Protein AF-A0A183U6M4-F1 (afdb_monomer_lite)

Radius of gyration: 23.02 Å; chains: 1; bounding box: 54×36×54 Å

Sequence (114 aa):
MDELFPDWKNMNSPVYQKVTSESLALLTTTGRIPMPAMPGNPLYNHGNYIVRLGHLTKWLGERAEELGVEIYPGYAGQEVLYNSDGSVAGVATNDVGVARDGAPKVPIAFMLWG

InterPro domains:
  IPR036188 FAD/NAD(P)-binding domain superfamily [G3DSA:3.50.50.60] (1-109)
  IPR036188 FAD/NAD(P)-binding domain superfamily [SSF51905] (2-107)
  IPR040156 Electron transfer flavoprotein-ubiquinone oxidoreductase [PTHR10617] (1-105)

Secondary structure (DSSP, 8-state):
-TTT-TTTTTTT-S--EE-----EEEEETTEEEEE---TT-TT--TT-EE--HHHHHHHHHHHHHHTT----TT--EEEEEE-TTS-EEEEEEPPEEE-TTSPEEEEEE-----

pLDDT: mean 86.96, std 14.72, range [37.09, 97.62]

Structure (mmCIF, N/CA/C/O backbone):
data_AF-A0A183U6M4-F1
#
_entry.id   AF-A0A183U6M4-F1
#
loop_
_atom_site.group_PDB
_atom_site.id
_atom_site.type_symbol
_atom_site.label_atom_id
_atom_site.label_alt_id
_atom_site.label_comp_id
_atom_site.label_asym_id
_atom_site.label_entity_id
_atom_site.label_seq_id
_atom_site.pdbx_PDB_ins_code
_atom_site.Cartn_x
_atom_site.Cartn_y
_atom_site.Cartn_z
_atom_site.occupancy
_atom_site.B_iso_or_equiv
_atom_site.auth_seq_id
_atom_site.auth_c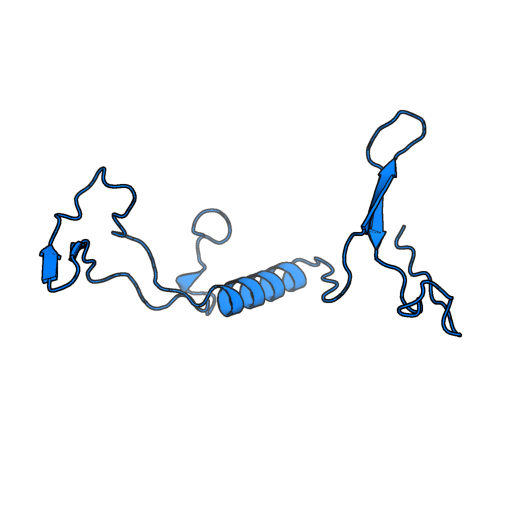omp_id
_atom_site.auth_asym_id
_atom_site.auth_atom_id
_atom_site.pdbx_PDB_model_num
ATOM 1 N N . MET A 1 1 ? -4.533 -5.709 -8.639 1.00 89.38 1 MET A N 1
ATOM 2 C CA . MET A 1 1 ? -5.228 -4.462 -9.023 1.00 89.38 1 MET A CA 1
ATOM 3 C C . MET A 1 1 ? -6.383 -4.758 -9.957 1.00 89.38 1 MET A C 1
ATOM 5 O O . MET A 1 1 ? -7.490 -4.355 -9.641 1.00 89.38 1 MET A O 1
ATOM 9 N N . ASP A 1 2 ? -6.140 -5.506 -11.037 1.00 94.38 2 ASP A N 1
ATOM 10 C CA . ASP A 1 2 ? -7.171 -5.862 -12.024 1.00 94.38 2 ASP A CA 1
ATOM 11 C C . ASP A 1 2 ? -8.401 -6.570 -11.424 1.00 94.38 2 ASP A C 1
ATOM 13 O O . ASP A 1 2 ? -9.492 -6.422 -11.949 1.00 94.38 2 ASP A O 1
ATOM 17 N N . GLU A 1 3 ? -8.251 -7.299 -10.314 1.00 96.38 3 GLU A N 1
ATOM 18 C CA . GLU A 1 3 ? -9.378 -7.921 -9.602 1.00 96.38 3 GLU A CA 1
ATOM 19 C C . GLU A 1 3 ? -10.244 -6.904 -8.837 1.00 96.38 3 GLU A C 1
ATOM 21 O O . GLU A 1 3 ? -11.464 -6.926 -8.947 1.00 96.38 3 GLU A O 1
ATOM 26 N N . LEU A 1 4 ? -9.616 -5.997 -8.078 1.00 95.12 4 LEU A N 1
ATOM 27 C CA . LEU A 1 4 ? -10.324 -5.039 -7.224 1.00 95.12 4 LEU A CA 1
ATOM 28 C C . LEU A 1 4 ? -10.923 -3.876 -8.029 1.00 95.12 4 LEU A C 1
ATOM 30 O O . LEU A 1 4 ? -12.041 -3.447 -7.769 1.00 95.12 4 LEU A O 1
ATOM 34 N N . PHE A 1 5 ? -10.174 -3.370 -9.010 1.00 95.25 5 PHE A N 1
ATOM 35 C CA . PHE A 1 5 ? -10.583 -2.265 -9.875 1.00 95.25 5 PHE A CA 1
ATOM 36 C C . PHE A 1 5 ? -10.203 -2.582 -11.323 1.00 95.25 5 PHE A C 1
ATOM 38 O O . PHE A 1 5 ? -9.177 -2.093 -11.781 1.00 95.25 5 PHE A O 1
ATOM 45 N N . PRO A 1 6 ? -10.995 -3.362 -12.074 1.00 95.75 6 PRO A N 1
ATOM 46 C CA . PRO A 1 6 ? -10.636 -3.783 -13.433 1.00 95.75 6 PRO A CA 1
ATOM 47 C C . PRO A 1 6 ? -10.287 -2.635 -14.395 1.00 95.75 6 PRO A C 1
ATOM 49 O O . PRO A 1 6 ? -9.446 -2.801 -15.276 1.00 95.75 6 PRO A O 1
ATOM 52 N N . ASP A 1 7 ? -10.883 -1.456 -14.195 1.00 95.50 7 ASP A N 1
ATOM 53 C CA . ASP A 1 7 ? -10.700 -0.274 -15.046 1.00 95.50 7 ASP A CA 1
ATOM 54 C C . ASP A 1 7 ? -9.709 0.766 -14.481 1.00 95.50 7 ASP A C 1
ATOM 56 O O . ASP A 1 7 ? -9.672 1.920 -14.905 1.00 95.50 7 ASP A O 1
ATOM 60 N N . TRP A 1 8 ? -8.855 0.376 -13.528 1.00 95.25 8 TRP A N 1
ATOM 61 C CA . TRP A 1 8 ? -7.939 1.282 -12.814 1.00 95.25 8 TRP A CA 1
ATOM 62 C C . TRP A 1 8 ? -7.075 2.177 -13.725 1.00 95.25 8 TRP A C 1
ATOM 64 O O . TRP A 1 8 ? -6.676 3.277 -13.333 1.00 95.25 8 TRP A O 1
ATOM 74 N N . LYS A 1 9 ? -6.790 1.735 -14.955 1.00 94.00 9 LYS A N 1
ATOM 75 C CA . LYS A 1 9 ? -6.009 2.485 -15.954 1.00 94.00 9 LYS A CA 1
ATOM 76 C C . LYS A 1 9 ? -6.721 3.748 -16.445 1.00 94.00 9 LYS A C 1
ATOM 78 O O . LYS A 1 9 ? -6.044 4.726 -16.745 1.00 94.00 9 LYS A O 1
ATOM 83 N N . ASN A 1 10 ? -8.053 3.744 -16.487 1.00 95.38 10 ASN A N 1
ATOM 84 C CA . ASN A 1 10 ? -8.869 4.885 -16.915 1.00 95.38 10 ASN A CA 1
ATOM 85 C C . ASN A 1 10 ? -9.344 5.751 -15.737 1.00 95.38 10 ASN A C 1
ATOM 87 O O . ASN A 1 10 ? -9.844 6.854 -15.933 1.00 95.38 10 ASN A O 1
ATOM 91 N N . MET A 1 11 ? -9.122 5.300 -14.501 1.00 94.69 11 MET A N 1
ATOM 92 C CA . MET A 1 11 ? -9.538 5.980 -13.268 1.00 94.69 11 MET A CA 1
ATOM 93 C C . MET A 1 11 ? -8.487 6.967 -12.726 1.00 94.69 11 MET A C 1
ATOM 95 O O . MET A 1 11 ? -8.416 7.208 -11.520 1.00 94.69 11 MET A O 1
ATOM 99 N N . ASN A 1 12 ? -7.622 7.502 -13.597 1.00 94.06 12 ASN A N 1
ATOM 100 C CA . ASN A 1 12 ? -6.527 8.409 -13.223 1.00 94.06 12 ASN A CA 1
ATOM 101 C C . ASN A 1 12 ? -5.659 7.866 -12.061 1.00 94.06 12 ASN A C 1
ATOM 103 O O . ASN A 1 12 ? -5.278 8.595 -11.143 1.00 94.06 12 ASN A O 1
ATOM 107 N N . SER A 1 13 ? -5.405 6.553 -12.051 1.00 96.12 13 SER A N 1
ATOM 108 C CA . SER A 1 13 ? -4.581 5.929 -11.013 1.00 96.12 13 SER A CA 1
ATOM 109 C C . SER A 1 13 ? -3.113 6.359 -11.119 1.00 96.12 13 SER A C 1
ATOM 111 O O . SER A 1 13 ? -2.615 6.594 -12.220 1.00 96.12 13 SER A O 1
ATOM 113 N N . PRO A 1 14 ? -2.355 6.386 -10.007 1.00 96.69 14 PRO A N 1
ATOM 114 C CA . PRO A 1 14 ? -0.946 6.780 -10.009 1.00 96.69 14 PRO A CA 1
ATOM 115 C C . PRO A 1 14 ? 0.005 5.701 -10.576 1.00 96.69 14 PRO A C 1
ATOM 117 O O . PRO A 1 14 ? 1.198 5.699 -10.258 1.00 96.69 14 PRO A O 1
ATOM 120 N N . VAL A 1 15 ? -0.495 4.761 -11.384 1.00 96.44 15 VAL A N 1
ATOM 121 C CA . VAL A 1 15 ? 0.250 3.610 -11.915 1.00 96.44 15 VAL A CA 1
ATOM 122 C C . VAL A 1 15 ? 0.480 3.786 -13.416 1.00 96.44 15 VAL A C 1
ATOM 124 O O . VAL A 1 15 ? -0.324 3.377 -14.246 1.00 96.44 15 VAL A O 1
ATOM 127 N N . TYR A 1 16 ? 1.614 4.391 -13.771 1.00 94.19 16 TYR A N 1
ATOM 128 C CA . TYR A 1 16 ? 1.909 4.767 -15.161 1.00 94.19 16 TYR A CA 1
ATOM 129 C C . TYR A 1 16 ? 3.046 3.953 -15.790 1.00 94.19 16 TYR A C 1
ATOM 131 O O . TYR A 1 16 ? 2.998 3.607 -16.969 1.00 94.19 16 TYR A O 1
ATOM 139 N N . GLN A 1 17 ? 4.087 3.632 -15.015 1.00 96.00 17 GLN A N 1
ATOM 140 C CA . GLN A 1 17 ? 5.322 3.077 -15.561 1.00 96.00 17 GLN A CA 1
ATOM 141 C C . GLN A 1 17 ? 5.288 1.550 -15.576 1.00 96.00 17 GLN A C 1
ATOM 143 O O . GLN A 1 17 ? 5.559 0.903 -14.565 1.00 96.00 17 GLN A O 1
ATOM 148 N N . LYS A 1 18 ? 5.010 0.958 -16.740 1.00 96.25 18 LYS A N 1
ATOM 149 C CA . LYS A 1 18 ? 5.202 -0.483 -16.942 1.00 96.25 18 LYS A CA 1
ATOM 150 C C . LYS A 1 18 ? 6.697 -0.816 -16.931 1.00 96.25 18 LYS A C 1
ATOM 152 O O . LYS A 1 18 ? 7.500 -0.051 -17.470 1.00 96.25 18 LYS A O 1
ATOM 157 N N . VAL A 1 19 ? 7.076 -1.945 -16.336 1.00 96.12 19 VAL A N 1
ATOM 158 C CA . VAL A 1 19 ? 8.458 -2.444 -16.393 1.00 96.12 19 VAL A CA 1
ATOM 159 C C . VAL A 1 19 ? 8.808 -2.755 -17.851 1.00 96.12 19 VAL A C 1
ATOM 161 O O . VAL A 1 19 ? 8.160 -3.584 -18.490 1.00 96.12 19 VAL A O 1
ATOM 164 N N . THR A 1 20 ? 9.809 -2.059 -18.392 1.00 94.38 20 THR A N 1
ATOM 165 C CA . THR A 1 20 ? 10.301 -2.246 -19.770 1.00 94.38 20 THR A CA 1
ATOM 166 C C . THR A 1 20 ? 11.521 -3.155 -19.831 1.00 94.38 20 THR A C 1
ATOM 168 O O . THR A 1 20 ? 11.723 -3.862 -20.814 1.00 94.38 20 THR A O 1
ATOM 171 N N . SER A 1 21 ? 12.330 -3.146 -18.777 1.00 91.38 21 SER A N 1
ATOM 172 C CA . SER A 1 21 ? 13.525 -3.966 -18.640 1.00 91.38 21 SER A CA 1
ATOM 173 C C . SER A 1 21 ? 13.792 -4.253 -17.174 1.00 91.38 21 SER A C 1
ATOM 175 O O . SER A 1 21 ? 13.513 -3.418 -16.312 1.00 91.38 21 SER A O 1
ATOM 177 N N . GLU A 1 22 ? 14.420 -5.387 -16.912 1.00 91.69 22 GLU A N 1
ATOM 178 C CA . GLU A 1 22 ? 14.879 -5.790 -15.591 1.00 91.69 22 GLU A CA 1
ATOM 179 C C . GLU A 1 22 ? 16.300 -6.345 -15.681 1.00 91.69 22 GLU A C 1
ATOM 181 O O . GLU A 1 22 ? 16.757 -6.776 -16.741 1.00 91.69 22 GLU A O 1
ATOM 186 N N . SER A 1 23 ? 17.028 -6.302 -14.569 1.00 91.31 23 SER A N 1
ATOM 187 C CA . SER A 1 23 ? 18.389 -6.817 -14.509 1.00 91.31 23 SER A CA 1
ATOM 188 C C . SER A 1 23 ? 18.665 -7.387 -13.133 1.00 91.31 23 SER A C 1
ATOM 190 O O . SER A 1 23 ? 18.541 -6.691 -12.127 1.00 91.31 23 SER A O 1
ATOM 192 N N . LEU A 1 24 ? 19.084 -8.646 -13.111 1.00 93.06 24 LEU A N 1
ATOM 193 C CA . LEU A 1 24 ? 19.537 -9.325 -11.913 1.00 93.06 24 LEU A CA 1
ATOM 194 C C . LEU A 1 24 ? 21.061 -9.448 -11.959 1.00 93.06 24 LEU A C 1
ATOM 196 O O . LEU A 1 24 ? 21.644 -9.656 -13.023 1.00 93.06 24 LEU A O 1
ATOM 200 N N . ALA A 1 25 ? 21.729 -9.294 -10.821 1.00 94.06 25 ALA A N 1
ATOM 201 C CA . ALA A 1 25 ? 23.169 -9.487 -10.742 1.00 94.06 25 ALA A CA 1
ATOM 202 C C . ALA A 1 25 ? 23.602 -9.928 -9.347 1.00 94.06 25 ALA A C 1
ATOM 204 O O . ALA A 1 25 ? 23.022 -9.506 -8.348 1.00 94.06 25 ALA A O 1
ATOM 205 N N . LEU A 1 26 ? 24.655 -10.740 -9.299 1.00 94.56 26 LEU A N 1
ATOM 206 C CA . LEU A 1 26 ? 25.415 -11.008 -8.088 1.00 94.56 26 LEU A CA 1
ATOM 207 C C . LEU A 1 26 ? 26.520 -9.955 -7.970 1.00 94.56 26 LEU A C 1
ATOM 209 O O . LEU A 1 26 ? 27.278 -9.729 -8.916 1.00 94.56 26 LEU A O 1
ATOM 213 N N . LEU A 1 27 ? 26.600 -9.301 -6.816 1.00 97.31 27 LEU A N 1
ATOM 214 C CA . LEU A 1 27 ? 27.618 -8.291 -6.542 1.00 97.31 27 LEU A CA 1
ATOM 215 C C . LEU A 1 27 ? 28.797 -8.929 -5.802 1.00 97.31 27 LEU A C 1
ATOM 217 O O . LEU A 1 27 ? 28.601 -9.708 -4.871 1.00 97.31 27 LEU A O 1
ATOM 221 N N . THR A 1 28 ? 30.015 -8.590 -6.213 1.00 96.81 28 THR A N 1
ATOM 222 C CA . THR A 1 28 ? 31.254 -8.895 -5.483 1.00 96.81 28 THR A CA 1
ATOM 223 C C . THR A 1 28 ? 31.869 -7.589 -4.986 1.00 96.81 28 THR A C 1
ATOM 225 O O . THR A 1 28 ? 31.438 -6.509 -5.386 1.00 96.81 28 THR A O 1
ATOM 228 N N . THR A 1 29 ? 32.899 -7.657 -4.139 1.00 97.00 29 THR A N 1
ATOM 229 C CA . THR A 1 29 ? 33.568 -6.462 -3.591 1.00 97.00 29 THR A CA 1
ATOM 230 C C . THR A 1 29 ? 34.000 -5.462 -4.668 1.00 97.00 29 THR A C 1
ATOM 232 O O . THR A 1 29 ? 34.005 -4.260 -4.426 1.00 97.00 29 THR A O 1
ATOM 235 N N . THR A 1 30 ? 34.360 -5.948 -5.856 1.00 97.00 30 THR A N 1
ATOM 236 C CA . THR A 1 30 ? 34.896 -5.124 -6.948 1.00 97.00 30 THR A CA 1
ATOM 237 C C . THR A 1 30 ? 34.115 -5.252 -8.253 1.00 97.00 30 THR A C 1
ATOM 239 O O . THR A 1 30 ? 34.525 -4.677 -9.259 1.00 97.00 30 THR A O 1
ATOM 242 N N . GLY A 1 31 ? 33.009 -6.002 -8.285 1.00 96.44 31 GLY A N 1
ATOM 243 C CA . GLY A 1 31 ? 32.396 -6.398 -9.548 1.00 96.44 31 GLY A CA 1
ATOM 244 C C . GLY A 1 31 ? 30.907 -6.711 -9.496 1.00 96.44 31 GLY A C 1
ATOM 245 O O . GLY A 1 31 ? 30.259 -6.733 -8.451 1.00 96.44 31 GLY A O 1
ATOM 246 N N . ARG A 1 32 ? 30.368 -6.956 -10.693 1.00 97.44 32 ARG A N 1
ATOM 247 C CA . ARG A 1 32 ? 28.961 -7.267 -10.942 1.00 97.44 32 ARG A CA 1
ATOM 248 C C . ARG A 1 32 ? 28.873 -8.393 -11.963 1.00 97.44 32 ARG A C 1
ATOM 250 O O . ARG A 1 32 ? 29.269 -8.215 -13.111 1.00 97.44 32 ARG A O 1
ATOM 257 N N . ILE A 1 33 ? 28.325 -9.528 -11.552 1.00 96.75 33 ILE A N 1
ATOM 258 C CA . ILE A 1 33 ? 28.098 -10.689 -12.412 1.00 96.75 33 ILE A CA 1
ATOM 259 C C . ILE A 1 33 ? 26.611 -10.691 -12.794 1.00 96.75 33 ILE A C 1
ATOM 261 O O . ILE A 1 33 ? 25.774 -10.908 -11.915 1.00 96.75 33 ILE A O 1
ATOM 265 N N . PRO A 1 34 ? 26.241 -10.399 -14.056 1.00 94.62 34 PRO A N 1
ATOM 266 C CA . PRO A 1 34 ? 24.845 -10.409 -14.480 1.00 94.62 34 PRO A CA 1
ATOM 267 C C . PRO A 1 34 ? 24.271 -11.827 -14.407 1.00 94.62 34 PRO A C 1
ATOM 269 O O . PRO A 1 34 ? 24.935 -12.799 -14.760 1.00 94.62 34 PRO A O 1
ATOM 272 N N . MET A 1 35 ? 23.024 -11.933 -13.962 1.00 92.44 35 MET A N 1
ATOM 273 C CA . MET A 1 35 ? 22.273 -13.182 -13.888 1.00 92.44 35 MET A CA 1
ATOM 274 C C . MET A 1 35 ? 21.023 -13.088 -14.769 1.00 92.44 35 MET A C 1
ATOM 276 O O . MET A 1 35 ? 20.430 -12.010 -14.879 1.00 92.44 35 MET A O 1
ATOM 280 N N . PRO A 1 36 ? 20.599 -14.194 -15.401 1.00 87.94 36 PRO A N 1
ATOM 281 C CA . PRO A 1 36 ? 19.419 -14.188 -16.251 1.00 87.94 36 PRO A CA 1
ATOM 282 C C . PRO A 1 36 ? 18.141 -14.022 -15.411 1.00 87.94 36 PRO A C 1
ATOM 284 O O . PRO A 1 36 ? 17.895 -14.768 -14.461 1.00 87.94 36 PRO A O 1
ATOM 287 N N . ALA A 1 37 ? 17.303 -13.055 -15.788 1.00 88.25 37 ALA A N 1
ATOM 288 C CA . ALA A 1 37 ? 15.936 -12.929 -15.295 1.00 88.25 37 ALA A CA 1
ATOM 289 C C . ALA A 1 37 ? 14.998 -13.633 -16.286 1.00 88.25 37 ALA A C 1
ATOM 291 O O . ALA A 1 37 ? 14.757 -13.136 -17.385 1.00 88.25 37 ALA A O 1
ATOM 292 N N . MET A 1 38 ? 14.541 -14.833 -15.930 1.00 89.44 38 MET A N 1
ATOM 293 C CA . MET A 1 38 ? 13.718 -15.692 -16.788 1.00 89.44 38 MET A CA 1
ATOM 294 C C . MET A 1 38 ? 12.409 -16.070 -16.091 1.00 89.44 38 MET A C 1
ATOM 296 O O . MET A 1 38 ? 12.362 -16.056 -14.857 1.00 89.44 38 MET A O 1
ATOM 300 N N . PRO A 1 39 ? 11.371 -16.472 -16.850 1.00 88.50 39 PRO A N 1
ATOM 301 C CA . PRO A 1 39 ? 10.168 -17.066 -16.277 1.00 88.50 39 PRO A CA 1
ATOM 302 C C . PRO A 1 39 ? 10.514 -18.199 -15.299 1.00 88.50 39 PRO A C 1
ATOM 304 O O . PRO A 1 39 ? 11.323 -19.071 -15.612 1.00 88.50 39 PRO A O 1
ATOM 307 N N . GLY A 1 40 ? 9.925 -18.162 -14.102 1.00 85.94 40 GLY A N 1
ATOM 308 C CA . GLY A 1 40 ? 10.244 -19.073 -12.994 1.00 85.94 40 GLY A CA 1
ATOM 309 C C . GLY A 1 40 ? 11.228 -18.504 -11.963 1.00 85.94 40 GLY A C 1
ATOM 310 O O . GLY A 1 40 ? 11.316 -19.032 -10.858 1.00 85.94 40 GLY A O 1
ATOM 311 N N . ASN A 1 41 ? 11.923 -17.401 -12.264 1.00 87.50 41 ASN A N 1
ATOM 312 C CA . ASN A 1 41 ? 12.663 -16.629 -11.265 1.00 87.50 41 ASN A CA 1
ATOM 313 C C . ASN A 1 41 ? 11.676 -15.747 -10.464 1.00 87.50 41 ASN A C 1
ATOM 315 O O . ASN A 1 41 ? 10.931 -14.989 -11.084 1.00 87.50 41 ASN A O 1
ATOM 319 N N . PRO A 1 42 ? 11.665 -15.778 -9.117 1.00 88.50 42 PRO A N 1
ATOM 320 C CA . PRO A 1 42 ? 10.758 -14.951 -8.308 1.00 88.50 42 PRO A CA 1
ATOM 321 C C . PRO A 1 42 ? 11.011 -13.441 -8.443 1.00 88.50 42 PRO A C 1
ATOM 323 O O . PRO A 1 42 ? 10.170 -12.639 -8.053 1.00 88.50 42 PRO A O 1
ATOM 326 N N . LEU A 1 43 ? 12.163 -13.048 -8.989 1.00 90.62 43 LEU A N 1
ATOM 327 C CA . LEU A 1 43 ? 12.516 -11.658 -9.273 1.00 90.62 43 LEU A CA 1
ATOM 328 C C . LEU A 1 43 ? 12.154 -11.236 -10.704 1.00 90.62 43 LEU A C 1
ATOM 330 O O . LEU A 1 43 ? 12.499 -10.124 -11.099 1.00 90.62 43 LEU A O 1
ATOM 334 N N . TYR A 1 44 ? 11.474 -12.100 -11.466 1.00 91.81 44 TYR A N 1
ATOM 335 C CA . TYR A 1 44 ? 10.993 -11.794 -12.808 1.00 91.81 44 TYR A CA 1
ATOM 336 C C . TYR A 1 44 ? 9.813 -10.818 -12.746 1.00 91.81 44 TYR A C 1
ATOM 338 O O . TYR A 1 44 ? 8.756 -11.143 -12.205 1.00 91.81 44 TYR A O 1
ATOM 346 N N . ASN A 1 45 ? 9.987 -9.612 -13.287 1.00 93.38 45 ASN A N 1
ATOM 347 C CA . ASN A 1 45 ? 9.040 -8.496 -13.158 1.00 93.38 45 ASN A CA 1
ATOM 348 C C . ASN A 1 45 ? 8.229 -8.215 -14.431 1.00 93.38 45 ASN A C 1
ATOM 350 O O . ASN A 1 45 ? 7.583 -7.168 -14.553 1.00 93.38 45 ASN A O 1
ATOM 354 N N . HIS A 1 46 ? 8.235 -9.133 -15.393 1.00 90.69 46 HIS A N 1
ATOM 355 C CA . HIS A 1 46 ? 7.455 -8.981 -16.611 1.00 90.69 46 HIS A CA 1
ATOM 356 C C . HIS A 1 46 ? 5.956 -8.834 -16.314 1.00 90.69 46 HIS A C 1
ATOM 358 O O . HIS A 1 46 ? 5.358 -9.651 -15.621 1.00 90.69 46 HIS A O 1
ATOM 364 N N . GLY A 1 47 ? 5.342 -7.785 -16.864 1.00 90.31 47 GLY A N 1
ATOM 365 C CA . GLY A 1 47 ? 3.929 -7.469 -16.633 1.00 90.31 47 GLY A CA 1
ATOM 366 C C . GLY A 1 47 ? 3.662 -6.569 -15.422 1.00 90.31 47 GLY A C 1
ATOM 367 O O . GLY A 1 47 ? 2.562 -6.028 -15.330 1.00 90.31 47 GLY A O 1
ATOM 368 N N . ASN A 1 48 ? 4.661 -6.324 -14.567 1.00 94.88 48 ASN A N 1
ATOM 369 C CA . ASN A 1 48 ? 4.526 -5.453 -13.401 1.00 94.88 48 ASN A CA 1
ATOM 370 C C . ASN A 1 48 ? 4.689 -3.964 -13.747 1.00 94.88 48 ASN A C 1
ATOM 372 O O . ASN A 1 48 ? 5.104 -3.570 -14.844 1.00 94.88 48 ASN A O 1
ATOM 376 N N . TYR A 1 49 ? 4.379 -3.129 -12.756 1.00 96.25 49 TYR A N 1
ATOM 377 C CA . TYR A 1 49 ? 4.517 -1.680 -12.806 1.00 96.25 49 TYR A CA 1
ATOM 378 C C . TYR A 1 49 ? 5.456 -1.187 -11.708 1.00 96.25 49 TYR A C 1
ATOM 380 O O . TYR A 1 49 ? 5.458 -1.700 -10.590 1.00 96.25 49 TYR A O 1
ATOM 388 N N . ILE A 1 50 ? 6.221 -0.148 -12.023 1.00 96.56 50 ILE A N 1
ATOM 389 C CA . ILE A 1 50 ? 7.007 0.607 -11.051 1.00 96.56 50 ILE A CA 1
ATOM 390 C C . ILE A 1 50 ? 6.086 1.676 -10.465 1.00 96.56 50 ILE A C 1
ATOM 392 O O . ILE A 1 50 ? 5.560 2.518 -11.195 1.00 96.56 50 ILE A O 1
ATOM 396 N N . VAL A 1 51 ? 5.887 1.646 -9.147 1.00 97.06 51 VAL A N 1
ATOM 397 C CA . VAL A 1 51 ? 4.935 2.530 -8.461 1.00 97.06 51 VAL A CA 1
ATOM 398 C C . VAL A 1 51 ? 5.539 3.180 -7.226 1.00 97.06 51 VAL A C 1
ATOM 400 O O . VAL A 1 51 ? 6.411 2.622 -6.560 1.00 97.06 51 VAL A O 1
ATOM 403 N N . ARG A 1 52 ? 5.017 4.356 -6.871 1.00 97.31 52 ARG A N 1
ATOM 404 C CA . ARG A 1 52 ? 5.178 4.918 -5.528 1.00 97.31 52 ARG A CA 1
ATOM 405 C C . ARG A 1 52 ? 4.065 4.365 -4.652 1.00 97.31 52 ARG A C 1
ATOM 407 O O . ARG A 1 52 ? 2.933 4.834 -4.753 1.00 97.31 52 ARG A O 1
ATOM 414 N N . LEU A 1 53 ? 4.385 3.394 -3.796 1.00 97.31 53 LEU A N 1
ATOM 415 C CA . LEU A 1 53 ? 3.370 2.707 -2.992 1.00 97.31 53 LEU A CA 1
ATOM 416 C C . LEU A 1 53 ? 2.529 3.685 -2.160 1.00 97.31 53 LEU A C 1
ATOM 418 O O . LEU A 1 53 ? 1.316 3.578 -2.183 1.00 97.31 53 LEU A O 1
ATOM 422 N N . GLY A 1 54 ? 3.142 4.699 -1.538 1.00 97.38 54 GLY A N 1
ATOM 423 C CA . GLY A 1 54 ? 2.404 5.713 -0.772 1.00 97.38 54 GLY A CA 1
ATOM 424 C C . GLY A 1 54 ? 1.398 6.534 -1.595 1.00 97.38 54 GLY A C 1
ATOM 425 O O . GLY A 1 54 ? 0.347 6.913 -1.090 1.00 97.38 54 GLY A O 1
ATOM 426 N N . HIS A 1 55 ? 1.683 6.795 -2.877 1.00 97.44 55 HIS A N 1
ATOM 427 C CA . HIS A 1 55 ? 0.718 7.467 -3.757 1.00 97.44 55 HIS A CA 1
ATOM 428 C C . HIS A 1 55 ? -0.426 6.519 -4.126 1.00 97.44 55 HIS A C 1
ATOM 430 O O . HIS A 1 55 ? -1.580 6.935 -4.159 1.00 97.44 55 HIS A O 1
ATOM 436 N N . LEU A 1 56 ? -0.106 5.247 -4.385 1.00 97.62 56 LEU A N 1
ATOM 437 C CA . LEU A 1 56 ? -1.103 4.224 -4.681 1.00 97.62 56 LEU A CA 1
ATOM 438 C C . LEU A 1 56 ? -2.022 3.968 -3.481 1.00 97.62 56 LEU A C 1
ATOM 440 O O . LEU A 1 56 ? -3.232 3.927 -3.660 1.00 97.62 56 LEU A O 1
ATOM 444 N N . THR A 1 57 ? -1.486 3.849 -2.264 1.00 97.06 57 THR A N 1
ATOM 445 C CA . THR A 1 57 ? -2.296 3.653 -1.050 1.00 97.06 57 THR A CA 1
ATOM 446 C C . THR A 1 57 ? -3.177 4.858 -0.755 1.00 97.06 57 THR A C 1
ATOM 448 O O . THR A 1 57 ? -4.330 4.670 -0.383 1.00 97.06 57 THR A O 1
ATOM 451 N N . LYS A 1 58 ? -2.686 6.085 -0.980 1.00 97.00 58 LYS A N 1
ATOM 452 C CA . LYS A 1 58 ? -3.520 7.291 -0.889 1.00 97.00 58 LYS A CA 1
ATOM 453 C C . LYS A 1 58 ? -4.687 7.239 -1.879 1.00 97.00 58 LYS A C 1
ATOM 455 O O . LYS A 1 58 ? -5.827 7.418 -1.476 1.00 97.00 58 LYS A O 1
ATOM 460 N N . TRP A 1 59 ? -4.406 6.945 -3.148 1.00 97.38 59 TRP A N 1
ATOM 461 C CA . TRP A 1 59 ? -5.435 6.834 -4.186 1.00 97.38 59 TRP A CA 1
ATOM 462 C C . TRP A 1 59 ? -6.451 5.722 -3.880 1.00 97.38 59 TRP A C 1
ATOM 464 O O . TRP A 1 59 ? -7.639 5.892 -4.127 1.00 97.38 59 TRP A O 1
ATOM 474 N N . LEU A 1 60 ? -6.012 4.595 -3.306 1.00 97.50 60 LEU A N 1
ATOM 475 C CA . LEU A 1 60 ? -6.912 3.532 -2.842 1.00 97.50 60 LEU A CA 1
ATOM 476 C C . LEU A 1 60 ? -7.803 3.996 -1.681 1.00 97.50 60 LEU A C 1
ATOM 478 O O . LEU A 1 60 ? -8.968 3.618 -1.642 1.00 97.50 60 LEU A O 1
ATOM 482 N N . GLY A 1 61 ? -7.275 4.824 -0.774 1.00 96.81 61 GLY A N 1
ATOM 483 C CA . GLY A 1 61 ? -8.056 5.468 0.283 1.00 96.81 61 GLY A CA 1
ATOM 484 C C . GLY A 1 61 ? -9.161 6.358 -0.284 1.00 96.81 61 GLY A C 1
ATOM 485 O O . GLY A 1 61 ? -10.315 6.177 0.077 1.00 96.81 61 GLY A O 1
ATOM 486 N N . GLU A 1 62 ? -8.837 7.211 -1.260 1.00 96.69 62 GLU A N 1
ATOM 487 C CA . GLU A 1 62 ? -9.823 8.068 -1.942 1.00 96.69 62 GLU A CA 1
ATOM 488 C C . GLU A 1 62 ? -10.952 7.236 -2.586 1.00 96.69 62 GLU A C 1
ATOM 490 O O . GLU A 1 62 ? -12.126 7.578 -2.468 1.00 96.69 62 GLU A O 1
ATOM 495 N N . ARG A 1 63 ? -10.621 6.100 -3.226 1.00 96.44 63 ARG A N 1
ATOM 496 C CA . ARG A 1 63 ? -11.635 5.179 -3.779 1.00 96.44 63 ARG A CA 1
ATOM 497 C C . ARG A 1 63 ? -12.492 4.523 -2.696 1.00 96.44 63 ARG A C 1
ATOM 499 O O . ARG A 1 63 ? -13.669 4.277 -2.927 1.00 96.44 63 ARG A O 1
ATOM 506 N N . ALA A 1 64 ? -11.912 4.197 -1.545 1.00 96.81 64 ALA A N 1
ATOM 507 C CA . ALA A 1 64 ? -12.653 3.612 -0.43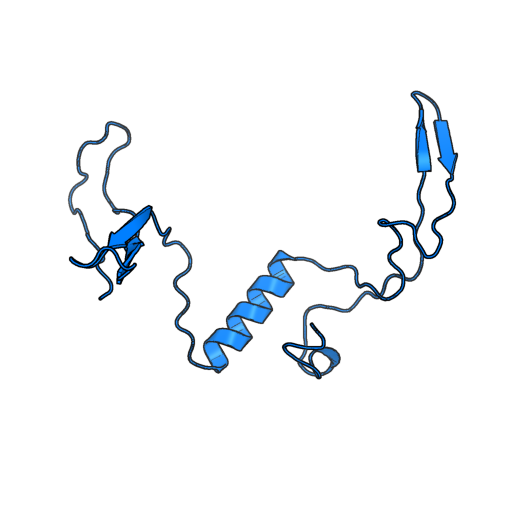3 1.00 96.81 64 ALA A CA 1
ATOM 508 C C . ALA A 1 64 ? -13.608 4.639 0.204 1.00 96.81 64 ALA A C 1
ATOM 510 O O . ALA A 1 64 ? -14.766 4.307 0.451 1.00 96.81 64 ALA A O 1
ATOM 511 N N . GLU A 1 65 ? -13.171 5.887 0.386 1.00 96.50 65 GLU A N 1
ATOM 512 C CA . GLU A 1 65 ? -14.021 6.987 0.868 1.00 96.50 65 GLU A CA 1
ATOM 513 C C . GLU A 1 65 ? -15.211 7.240 -0.071 1.00 96.50 65 GLU A C 1
ATOM 515 O O . GLU A 1 65 ? -16.341 7.385 0.390 1.00 96.50 65 GLU A O 1
ATOM 520 N N . GLU A 1 66 ? -15.000 7.207 -1.393 1.00 95.31 66 GLU A N 1
ATOM 521 C CA . GLU A 1 66 ? -16.080 7.312 -2.393 1.00 95.31 66 GLU A CA 1
ATOM 522 C C . GLU A 1 66 ? -17.124 6.189 -2.287 1.00 95.31 66 GLU A C 1
ATOM 524 O O . GLU A 1 66 ? -18.286 6.386 -2.643 1.00 95.31 66 GLU A O 1
ATOM 529 N N . LEU A 1 67 ? -16.726 5.020 -1.783 1.00 95.44 67 LEU A N 1
ATOM 530 C CA . LEU A 1 67 ? -17.611 3.882 -1.523 1.00 95.44 67 LEU A CA 1
ATOM 531 C C . LEU A 1 67 ? -18.262 3.938 -0.130 1.00 95.44 67 LEU A C 1
ATOM 533 O O . LEU A 1 67 ? -18.971 3.005 0.246 1.00 95.44 67 LEU A O 1
ATOM 537 N N . GLY A 1 68 ? -18.048 5.020 0.625 1.00 94.81 68 GLY A N 1
ATOM 538 C CA . GLY A 1 68 ? -18.620 5.238 1.953 1.00 94.81 68 GLY A CA 1
ATOM 539 C C . GLY A 1 68 ? -17.812 4.631 3.100 1.00 94.81 68 GLY A C 1
ATOM 540 O O . GLY A 1 68 ? -18.328 4.538 4.210 1.00 94.81 68 GLY A O 1
ATOM 541 N N . VAL A 1 69 ? -16.568 4.203 2.861 1.00 96.88 69 VAL A N 1
ATOM 542 C CA . VAL A 1 69 ? -15.676 3.749 3.937 1.00 96.88 69 VAL A CA 1
ATOM 543 C C . VAL A 1 69 ? -15.183 4.955 4.731 1.00 96.88 69 VAL A C 1
ATOM 545 O O . VAL A 1 69 ? -14.616 5.890 4.171 1.00 96.88 69 VAL A O 1
ATOM 548 N N . GLU A 1 70 ? -15.340 4.907 6.049 1.00 94.62 70 GLU A N 1
ATOM 549 C CA . GLU A 1 70 ? -14.797 5.916 6.956 1.00 94.62 70 GLU A CA 1
ATOM 550 C C . GLU A 1 70 ? -13.317 5.622 7.246 1.00 94.62 70 GLU A C 1
ATOM 552 O O . GLU A 1 70 ? -12.969 4.577 7.800 1.00 94.62 70 GLU A O 1
ATOM 557 N N . ILE A 1 71 ? -12.422 6.534 6.851 1.00 92.12 71 ILE A N 1
ATOM 558 C CA . ILE A 1 71 ? -10.974 6.386 7.050 1.00 92.12 71 ILE A CA 1
ATOM 559 C C . ILE A 1 71 ? -10.500 7.334 8.155 1.00 92.12 71 ILE A C 1
ATOM 561 O O . ILE A 1 71 ? -10.599 8.552 8.034 1.00 92.12 71 ILE A O 1
ATOM 565 N N . TYR A 1 72 ? -9.899 6.772 9.210 1.00 90.62 72 TYR A N 1
ATOM 566 C CA . TYR A 1 72 ? -9.347 7.516 10.349 1.00 90.62 72 TYR A CA 1
ATOM 567 C C . TYR A 1 72 ? -7.811 7.455 10.377 1.00 90.62 72 TYR A C 1
ATOM 569 O O . TYR A 1 72 ? -7.227 6.638 11.095 1.00 90.62 72 TYR A O 1
ATOM 577 N N . PRO A 1 73 ? -7.107 8.303 9.604 1.00 88.62 73 PRO A N 1
ATOM 578 C CA . PRO A 1 73 ? -5.652 8.346 9.656 1.00 88.62 73 PRO A CA 1
ATOM 579 C C . PRO A 1 73 ? -5.171 8.873 11.017 1.00 88.62 73 PRO A C 1
ATOM 581 O O . PRO A 1 73 ? -5.761 9.784 11.592 1.00 88.62 73 PRO A O 1
ATOM 584 N N . GLY A 1 74 ? -4.058 8.331 11.516 1.00 84.00 74 GLY A N 1
ATOM 585 C CA . GLY A 1 74 ? -3.430 8.793 12.762 1.00 84.00 74 GLY A CA 1
ATOM 586 C C . GLY A 1 74 ? -3.949 8.141 14.048 1.00 84.00 74 GLY A C 1
ATOM 587 O O . GLY A 1 74 ? -3.424 8.452 15.113 1.00 84.00 74 GLY A O 1
ATOM 588 N N . TYR A 1 75 ? -4.905 7.214 13.954 1.00 84.56 75 TYR A N 1
ATOM 589 C CA . TYR A 1 75 ? -5.385 6.412 15.080 1.00 84.56 75 TYR A CA 1
ATOM 590 C C . TYR A 1 75 ? -4.844 4.986 14.967 1.00 84.56 75 TYR A C 1
ATOM 592 O O . TYR A 1 75 ? -5.071 4.306 13.967 1.00 84.56 75 TYR A O 1
ATOM 600 N N . ALA A 1 76 ? -4.101 4.531 15.974 1.00 84.50 76 ALA A N 1
ATOM 601 C CA . ALA A 1 76 ? -3.573 3.173 16.011 1.00 84.50 76 ALA A CA 1
ATOM 602 C C . ALA A 1 76 ? -4.512 2.273 16.817 1.00 84.50 76 ALA A C 1
ATOM 604 O O . ALA A 1 76 ? -4.824 2.593 17.960 1.00 84.50 76 ALA A O 1
ATOM 605 N N . GLY A 1 77 ? -4.926 1.137 16.250 1.00 85.81 77 GLY A N 1
ATOM 606 C CA . GLY A 1 77 ? -5.607 0.086 17.009 1.00 85.81 77 GLY A CA 1
ATOM 607 C C . GLY A 1 77 ? -4.640 -0.550 18.007 1.00 85.81 77 GLY A C 1
ATOM 608 O O . GLY A 1 77 ? -3.666 -1.179 17.595 1.00 85.81 77 GLY A O 1
ATOM 609 N N . GLN A 1 78 ? -4.874 -0.347 19.302 1.00 86.56 78 GLN A N 1
ATOM 610 C CA . GLN A 1 78 ? -3.960 -0.728 20.380 1.00 86.56 78 GLN A CA 1
ATOM 611 C C . GLN A 1 78 ? -4.400 -2.006 21.100 1.00 86.56 78 GLN A C 1
ATOM 613 O O . GLN A 1 78 ? -3.552 -2.814 21.477 1.00 86.56 78 GLN A O 1
ATOM 618 N N . GLU A 1 79 ? -5.703 -2.198 21.286 1.00 86.19 79 GLU A N 1
ATOM 619 C CA . GLU A 1 79 ? -6.249 -3.317 22.056 1.00 86.19 79 GLU A CA 1
ATOM 620 C C . GLU A 1 79 ? -7.393 -3.993 21.303 1.00 86.19 79 GLU A C 1
ATOM 622 O O . GLU A 1 79 ? -8.240 -3.324 20.719 1.00 86.19 79 GLU A O 1
ATOM 627 N N . VAL A 1 80 ? -7.421 -5.327 21.321 1.00 91.69 80 VAL A N 1
ATOM 628 C CA . VAL A 1 80 ? -8.531 -6.112 20.769 1.00 91.69 80 VAL A CA 1
ATOM 629 C C . VAL A 1 80 ? -9.583 -6.300 21.853 1.00 91.69 80 VAL A C 1
ATOM 631 O O . VAL A 1 80 ? -9.278 -6.793 22.937 1.00 91.69 80 VAL A O 1
ATOM 634 N N . LEU A 1 81 ? -10.824 -5.949 21.540 1.00 90.62 81 LEU A N 1
ATOM 635 C CA . LEU A 1 81 ? -11.965 -6.120 22.430 1.00 90.62 81 LEU A CA 1
ATOM 636 C C . LEU A 1 81 ? -12.624 -7.474 22.163 1.00 90.62 81 LEU A C 1
ATOM 638 O O . LEU A 1 81 ? -12.792 -7.862 21.005 1.00 90.62 81 LEU A O 1
ATOM 642 N N . TYR A 1 82 ? -13.029 -8.171 23.223 1.00 95.44 82 TYR A N 1
ATOM 643 C CA . TYR A 1 82 ? -13.689 -9.475 23.140 1.00 95.44 82 TYR A CA 1
ATOM 644 C C . TYR A 1 82 ? -15.063 -9.452 23.812 1.00 95.44 82 TYR A C 1
ATOM 646 O O . TYR A 1 82 ? -15.259 -8.802 24.840 1.00 95.44 82 TYR A O 1
ATOM 654 N N . ASN A 1 83 ? -16.004 -10.201 23.246 1.00 94.31 83 ASN A N 1
ATOM 655 C CA . ASN A 1 83 ? -17.294 -10.502 23.855 1.00 94.31 83 ASN A CA 1
ATOM 656 C C . ASN A 1 83 ? -17.140 -11.528 24.989 1.00 94.31 83 ASN A C 1
ATOM 658 O O . ASN A 1 83 ? -16.116 -12.200 25.127 1.00 94.31 83 ASN A O 1
ATOM 662 N N . SER A 1 84 ? -18.197 -11.705 25.784 1.00 94.69 84 SER A N 1
ATOM 663 C CA . SER A 1 84 ? -18.228 -12.677 26.887 1.00 94.69 84 SER A CA 1
ATOM 664 C C . SER A 1 84 ? -18.114 -14.140 26.439 1.00 94.69 84 SER A C 1
ATOM 666 O O . SER A 1 84 ? -17.712 -14.986 27.234 1.00 94.69 84 SER A O 1
ATOM 668 N N . ASP A 1 85 ? -18.436 -14.441 25.180 1.00 94.38 85 ASP A N 1
ATOM 669 C CA . ASP A 1 85 ? -18.266 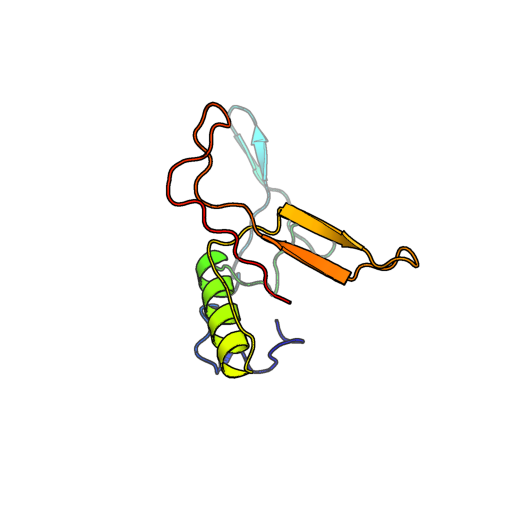-15.761 24.561 1.00 94.38 85 ASP A CA 1
ATOM 670 C C . ASP A 1 85 ? -16.853 -15.990 23.985 1.00 94.38 85 ASP A C 1
ATOM 672 O O . ASP A 1 85 ? -16.561 -17.069 23.470 1.00 94.38 85 ASP A O 1
ATOM 676 N N . GLY A 1 86 ? -15.970 -14.988 24.085 1.00 94.19 86 GLY A N 1
ATOM 677 C CA . GLY A 1 86 ? -14.597 -15.019 23.583 1.00 94.19 86 GLY A CA 1
ATOM 678 C C . GLY A 1 86 ? -14.432 -14.616 22.114 1.00 94.19 86 GLY A C 1
ATOM 679 O O . GLY A 1 86 ? -13.309 -14.652 21.611 1.00 94.19 86 GLY A O 1
ATOM 680 N N . SER A 1 87 ? -15.498 -14.2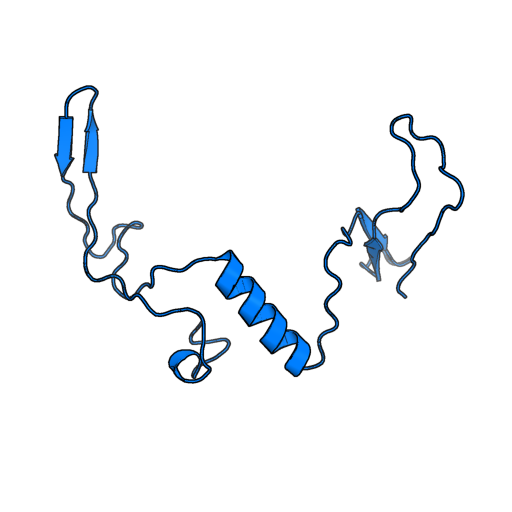26 21.409 1.00 95.88 87 SER A N 1
ATOM 681 C CA . SER A 1 87 ? -15.404 -13.697 20.038 1.00 95.88 87 SER A CA 1
ATOM 682 C C . SER A 1 87 ? -14.852 -12.265 20.005 1.00 95.88 87 SER A C 1
ATOM 684 O O . SER A 1 87 ? -14.994 -11.516 20.970 1.00 95.88 87 SER A O 1
ATOM 686 N N . VAL A 1 88 ? -14.210 -11.864 18.900 1.00 95.75 88 VAL A N 1
ATOM 687 C CA . VAL A 1 88 ? -13.699 -10.490 18.730 1.00 95.75 88 VAL A CA 1
ATOM 688 C C . VAL A 1 88 ? -14.870 -9.528 18.529 1.00 95.75 88 VAL A C 1
ATOM 690 O O . VAL A 1 88 ? -15.647 -9.684 17.589 1.00 95.75 88 VAL A O 1
ATOM 693 N N . ALA A 1 89 ? -14.964 -8.526 19.398 1.00 94.56 89 ALA A N 1
ATOM 694 C CA . ALA 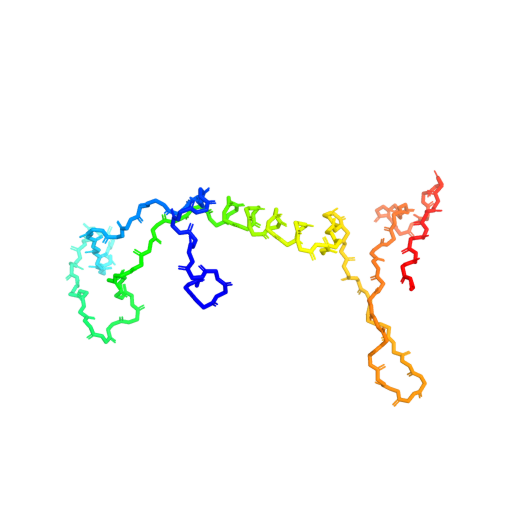A 1 89 ? -15.962 -7.464 19.341 1.00 94.56 89 ALA A CA 1
ATOM 695 C C . ALA A 1 89 ? -15.473 -6.238 18.553 1.00 94.56 89 ALA A C 1
ATOM 697 O O . ALA A 1 89 ? -16.277 -5.553 17.929 1.00 94.56 89 ALA A O 1
ATOM 698 N N . GLY A 1 90 ? -14.166 -5.954 18.561 1.00 91.19 90 GLY A N 1
ATOM 699 C CA . GLY A 1 90 ? -13.609 -4.789 17.874 1.00 91.19 90 GLY A CA 1
ATOM 700 C C . GLY A 1 90 ? -12.176 -4.464 18.284 1.00 91.19 90 GLY A C 1
ATOM 701 O O . GLY A 1 90 ? -11.452 -5.317 18.802 1.00 91.19 90 GLY A O 1
ATOM 702 N N . VAL A 1 91 ? -11.771 -3.216 18.052 1.00 90.94 91 VAL A N 1
ATOM 703 C CA . VAL A 1 91 ? -10.454 -2.686 18.424 1.00 90.94 91 VAL A CA 1
ATOM 704 C C . VAL A 1 91 ? -10.614 -1.332 19.113 1.00 90.94 91 VAL A C 1
ATOM 706 O O . VAL A 1 91 ? -11.378 -0.491 18.649 1.00 90.94 91 VAL A O 1
ATOM 709 N N . ALA A 1 92 ? -9.890 -1.109 20.207 1.00 84.19 92 ALA A N 1
ATOM 710 C CA . ALA A 1 92 ? -9.766 0.200 20.835 1.00 84.19 92 ALA A CA 1
ATOM 711 C C . ALA A 1 92 ? -8.533 0.928 20.288 1.00 84.19 92 ALA A C 1
ATOM 713 O O . ALA A 1 92 ? -7.465 0.330 20.116 1.00 84.19 92 ALA A O 1
ATOM 714 N N . THR A 1 93 ? -8.675 2.220 19.996 1.00 83.88 93 THR A N 1
ATOM 715 C CA . THR A 1 93 ? -7.561 3.058 19.541 1.00 83.88 93 THR A CA 1
ATOM 716 C C . THR A 1 93 ? -6.696 3.521 20.708 1.00 83.88 93 THR A C 1
ATOM 718 O O . THR A 1 93 ? -7.125 3.485 21.856 1.00 83.88 93 THR A O 1
ATOM 721 N N . ASN A 1 94 ? -5.487 3.991 20.417 1.00 73.06 94 ASN A N 1
ATOM 722 C CA . ASN A 1 94 ? -4.581 4.500 21.435 1.00 73.06 94 ASN A CA 1
ATOM 723 C C . ASN A 1 94 ? -5.139 5.701 22.215 1.00 73.06 94 ASN A C 1
ATOM 725 O O . ASN A 1 94 ? -5.758 6.600 21.641 1.00 73.06 94 ASN A O 1
ATOM 729 N N . ASP A 1 95 ? -4.813 5.763 23.505 1.00 66.88 95 ASP A N 1
ATOM 730 C CA . ASP A 1 95 ? -5.114 6.924 24.339 1.00 66.88 95 ASP A CA 1
ATOM 731 C C . ASP A 1 95 ? -4.312 8.144 23.868 1.00 66.88 95 ASP A C 1
ATOM 733 O O . ASP A 1 95 ? -3.109 8.070 23.585 1.00 66.88 95 ASP A O 1
ATOM 737 N N . VAL A 1 96 ? -4.964 9.304 23.819 1.00 61.09 96 VAL A N 1
ATOM 738 C CA . VAL A 1 96 ? -4.294 10.598 23.666 1.00 61.09 96 VAL A CA 1
ATOM 739 C C . VAL A 1 96 ? -4.216 11.286 25.026 1.00 61.09 96 VAL A C 1
ATOM 741 O O . VAL A 1 96 ? -5.199 11.386 25.757 1.00 61.09 96 VAL A O 1
ATOM 744 N N . GLY A 1 97 ? -3.022 11.779 25.371 1.00 56.53 97 GLY A N 1
ATOM 745 C CA . GLY A 1 97 ? -2.793 12.461 26.645 1.00 56.53 97 GLY A CA 1
ATOM 746 C C . GLY A 1 97 ? -2.134 11.603 27.725 1.00 56.53 97 GLY A C 1
ATOM 747 O O . GLY A 1 97 ? -2.400 11.817 28.895 1.00 56.53 97 GLY A O 1
ATOM 748 N N . VAL A 1 98 ? -1.231 10.683 27.378 1.00 62.62 98 VAL A N 1
ATOM 749 C CA . VAL A 1 98 ? -0.300 10.070 28.345 1.00 62.62 98 VAL A CA 1
ATOM 750 C C . VAL A 1 98 ? 1.093 10.687 28.154 1.00 62.62 98 VAL A C 1
ATOM 752 O O . VAL A 1 98 ? 1.575 10.881 27.033 1.00 62.62 98 VAL A O 1
ATOM 755 N N . ALA A 1 99 ? 1.720 11.118 29.242 1.00 62.22 99 ALA A N 1
ATOM 756 C CA . ALA A 1 99 ? 3.073 11.647 29.269 1.00 62.22 99 ALA A CA 1
ATOM 757 C C . ALA A 1 99 ? 4.104 10.523 29.118 1.00 62.22 99 ALA A C 1
ATOM 759 O O . ALA A 1 99 ? 3.814 9.341 29.262 1.00 62.22 99 ALA A O 1
ATOM 760 N N . ARG A 1 100 ? 5.340 10.902 28.779 1.00 61.97 100 ARG A N 1
ATOM 761 C CA . ARG A 1 100 ? 6.432 9.955 28.502 1.00 61.97 100 ARG A CA 1
ATOM 762 C C . ARG A 1 100 ? 6.795 9.084 29.718 1.00 61.97 100 ARG A C 1
ATOM 764 O O . ARG A 1 100 ? 7.394 8.030 29.549 1.00 61.97 100 ARG A O 1
ATOM 771 N N . ASP A 1 101 ? 6.452 9.536 30.917 1.00 73.12 101 ASP A N 1
ATOM 772 C CA . ASP A 1 101 ? 6.592 8.839 32.199 1.00 73.12 101 ASP A CA 1
ATOM 773 C C . ASP A 1 101 ? 5.367 7.974 32.563 1.00 73.12 101 ASP A C 1
ATOM 775 O O . ASP A 1 101 ? 5.347 7.364 33.628 1.00 73.12 101 ASP A O 1
ATOM 779 N N . GLY A 1 102 ? 4.356 7.904 31.690 1.00 63.81 102 GLY A N 1
ATOM 780 C CA . GLY A 1 102 ? 3.109 7.173 31.916 1.00 63.81 102 GLY A CA 1
ATOM 781 C C . GLY A 1 102 ? 2.045 7.964 32.682 1.00 63.81 102 GLY A C 1
ATOM 782 O O . GLY A 1 102 ? 0.944 7.454 32.875 1.00 63.81 102 GLY A O 1
ATOM 783 N N . ALA A 1 103 ? 2.326 9.202 33.106 1.00 73.75 103 ALA A N 1
ATOM 784 C CA . ALA A 1 103 ? 1.348 10.026 33.812 1.00 73.75 103 ALA A CA 1
ATOM 785 C C . ALA A 1 103 ? 0.298 10.614 32.849 1.00 73.75 103 ALA A C 1
ATOM 787 O O . ALA A 1 103 ? 0.630 10.973 31.720 1.00 73.75 103 ALA A O 1
ATOM 788 N N . PRO A 1 104 ? -0.965 10.793 33.256 1.00 67.62 104 PRO A N 1
ATOM 789 C CA . PRO A 1 104 ? -1.950 11.434 32.394 1.00 67.62 104 PRO A CA 1
ATOM 790 C C . PRO A 1 104 ? -1.666 12.935 32.193 1.00 67.62 104 PRO A C 1
ATOM 792 O O . PRO A 1 104 ? -1.476 13.684 33.151 1.00 67.62 104 PRO A O 1
ATOM 795 N N . LYS A 1 105 ? -1.670 13.401 30.943 1.00 60.31 105 LYS A N 1
ATOM 796 C CA . LYS A 1 105 ? -1.706 14.815 30.549 1.00 60.31 105 LYS A CA 1
ATOM 797 C C . LYS A 1 105 ? -3.157 15.285 30.523 1.00 60.31 105 LYS A C 1
ATOM 799 O O . LYS A 1 105 ? -4.002 14.669 29.886 1.00 60.31 105 LYS A O 1
ATOM 804 N N . VAL A 1 106 ? -3.440 16.404 31.183 1.00 56.94 106 VAL A N 1
ATOM 805 C CA . VAL A 1 106 ? -4.773 17.019 31.174 1.00 56.94 106 VAL A CA 1
ATOM 806 C C . VAL A 1 106 ? -4.918 17.908 29.925 1.00 56.94 106 VAL A C 1
ATOM 808 O O . VAL A 1 106 ? -4.034 18.740 29.705 1.00 56.94 106 VAL A O 1
ATOM 811 N N . PRO A 1 107 ? -6.003 17.793 29.130 1.00 50.88 107 PRO A N 1
ATOM 812 C CA . PRO A 1 107 ? -7.116 16.847 29.259 1.00 50.88 107 PRO A CA 1
ATOM 813 C C . PRO A 1 107 ? -6.814 15.479 28.616 1.00 50.88 107 PRO A C 1
ATOM 815 O O . PRO A 1 107 ? -6.270 15.412 27.515 1.00 50.88 107 PRO A O 1
ATOM 818 N N . ILE A 1 108 ? -7.219 14.401 29.296 1.00 49.22 108 ILE A N 1
ATOM 819 C CA . ILE A 1 108 ? -7.201 13.031 28.760 1.00 49.22 108 ILE A CA 1
ATOM 820 C C . ILE A 1 108 ? -8.461 12.867 27.911 1.00 49.22 108 ILE A C 1
ATOM 822 O O . ILE A 1 108 ? -9.560 13.124 28.410 1.00 49.22 108 ILE A O 1
ATOM 826 N N . ALA A 1 109 ? -8.324 12.445 26.657 1.00 53.09 109 ALA A N 1
ATOM 827 C CA . ALA A 1 109 ? -9.465 12.112 25.811 1.00 53.09 109 ALA A CA 1
ATOM 828 C C . ALA A 1 109 ? -9.403 10.628 25.436 1.00 53.09 109 ALA A C 1
ATOM 830 O O . ALA A 1 109 ? -8.488 10.193 24.742 1.00 53.09 109 ALA A O 1
ATOM 831 N N . PHE A 1 110 ? -10.392 9.863 25.899 1.00 52.22 110 PHE A N 1
ATOM 832 C CA . PHE A 1 110 ? -10.651 8.506 25.429 1.00 52.22 110 PHE A CA 1
ATOM 833 C C . PHE A 1 110 ? -11.614 8.599 24.247 1.00 52.22 110 PHE A C 1
ATOM 835 O O . PHE A 1 110 ? -12.723 9.113 24.400 1.00 52.22 110 PHE A O 1
ATOM 842 N N . MET A 1 111 ? -11.195 8.142 23.068 1.00 50.12 111 MET A N 1
ATOM 843 C CA . MET A 1 111 ? -12.083 8.029 21.913 1.00 50.12 111 MET A CA 1
ATOM 844 C C . MET A 1 111 ? -12.492 6.563 21.778 1.00 50.12 111 MET A C 1
ATOM 846 O O . MET A 1 111 ? -11.726 5.737 21.292 1.00 50.12 111 MET A O 1
ATOM 850 N N . LEU A 1 112 ? -13.685 6.237 22.273 1.00 43.22 112 LEU A N 1
ATOM 851 C CA . LEU A 1 112 ? -14.297 4.924 22.101 1.00 43.22 112 LEU A CA 1
ATOM 852 C C . LEU A 1 112 ? -15.223 5.000 20.884 1.00 43.22 112 LEU A C 1
ATOM 854 O O . LEU A 1 112 ? -16.222 5.717 20.922 1.00 43.22 112 LEU A O 1
ATOM 858 N N . TRP A 1 113 ? -14.874 4.292 19.812 1.00 45.91 113 TRP A N 1
ATOM 859 C CA . TRP A 1 113 ? -15.791 4.008 18.708 1.00 45.91 113 TRP A CA 1
ATOM 860 C C . TRP A 1 113 ? -16.506 2.693 19.025 1.00 45.91 113 TRP A C 1
ATOM 862 O O . TRP A 1 113 ? -15.845 1.693 19.308 1.00 45.91 113 TRP A O 1
ATOM 872 N N . GLY A 1 114 ? -17.838 2.726 19.054 1.00 37.09 114 GLY A N 1
ATOM 873 C CA . GLY A 1 114 ? -18.715 1.578 19.295 1.00 37.09 114 GLY A CA 1
ATOM 874 C C . GLY A 1 114 ? -19.737 1.426 18.185 1.00 37.09 114 GLY A C 1
ATOM 875 O O . GLY A 1 114 ? -19.955 2.422 17.459 1.00 37.09 114 GLY A O 1
#

Foldseek 3Di:
DCVVPVPCVVVPAQFDAQDPDDWDWDDDP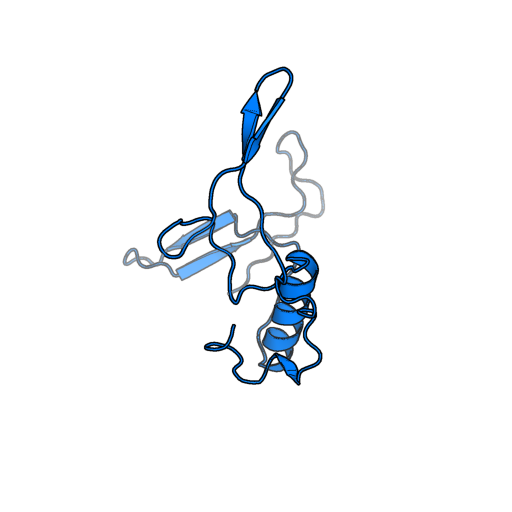PDTHTDDQDPVPPPNRHPHTDGDVVSRVVVVVVVCVVVVDDDDPPWDFDDFDADPVGHTPGTFTDWDAQDPVRHGHPPTDGDDDD

Organism: Toxocara canis (NCBI:txid6265)